Protein AF-A0AAI8MCQ8-F1 (afdb_monomer_lite)

Foldseek 3Di:
DPPPPLVSLLVVLLVQCVVVDQDPDLVVSLVSVVVVVHDPVSCVVRVVVSSVVNVVVVVVVVVVVVPPDD

pLDDT: mean 81.53, std 12.72, range [40.47, 91.81]

Sequence (70 aa):
MKPANARDIVAAMAAYLRSAGIPETEREAIRLLLAGGFRYGEIVVCIDDALVEARQQAVTEAMAEAGHGG

Structure (mmCIF, N/CA/C/O backbone):
data_AF-A0AAI8MCQ8-F1
#
_entry.id   AF-A0AAI8MCQ8-F1
#
loop_
_atom_site.group_PDB
_atom_site.id
_atom_site.type_symbol
_atom_site.label_atom_id
_atom_site.label_alt_id
_atom_site.label_comp_id
_atom_site.label_asym_id
_atom_site.label_entity_id
_atom_site.label_seq_id
_atom_site.pdbx_PDB_ins_code
_atom_site.Cartn_x
_atom_site.Cartn_y
_atom_site.Cartn_z
_atom_site.occupancy
_atom_site.B_iso_or_equiv
_atom_site.auth_seq_id
_atom_site.auth_comp_id
_atom_site.auth_asym_id
_atom_site.auth_atom_id
_atom_site.pdbx_PDB_model_num
ATOM 1 N N . MET A 1 1 ? -3.403 -8.434 21.756 1.00 46.59 1 MET A N 1
ATOM 2 C CA . MET A 1 1 ? -2.386 -8.019 20.768 1.00 46.59 1 MET A CA 1
ATOM 3 C C . MET A 1 1 ? -2.101 -6.543 21.003 1.00 46.59 1 MET A C 1
ATOM 5 O O . MET A 1 1 ? -3.041 -5.761 20.997 1.00 46.59 1 MET A O 1
ATOM 9 N N . LYS A 1 2 ? -0.858 -6.191 21.367 1.00 40.47 2 LYS A N 1
ATOM 10 C CA . LYS A 1 2 ? -0.417 -4.791 21.539 1.00 40.47 2 LYS A CA 1
ATOM 11 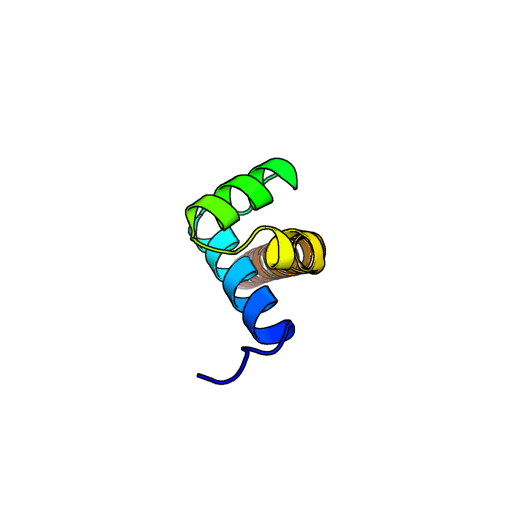C C . LYS A 1 2 ? -0.521 -4.062 20.194 1.00 40.47 2 LYS A C 1
ATOM 13 O O . LYS A 1 2 ? -0.451 -4.751 19.178 1.00 40.47 2 LYS A O 1
ATOM 18 N N . PRO A 1 3 ? -0.706 -2.729 20.179 1.00 45.19 3 PRO A N 1
ATOM 19 C CA . PRO A 1 3 ? -0.862 -1.996 18.934 1.00 45.19 3 PRO A CA 1
ATOM 20 C C . PRO A 1 3 ? 0.372 -2.271 18.083 1.00 45.19 3 PRO A C 1
ATOM 22 O O . PRO A 1 3 ? 1.492 -1.975 18.506 1.00 45.19 3 PRO A O 1
ATOM 25 N N . ALA A 1 4 ? 0.144 -2.921 16.941 1.00 59.00 4 ALA A N 1
ATOM 26 C CA . ALA A 1 4 ? 1.092 -2.959 15.847 1.00 59.00 4 ALA A CA 1
ATOM 27 C C . ALA A 1 4 ? 1.594 -1.523 15.694 1.00 59.00 4 ALA A C 1
ATOM 29 O O . ALA A 1 4 ? 0.799 -0.582 15.610 1.00 59.00 4 ALA A O 1
ATOM 30 N N . ASN A 1 5 ? 2.896 -1.331 15.852 1.00 74.75 5 ASN A N 1
ATOM 31 C CA . ASN A 1 5 ? 3.481 -0.003 15.745 1.00 74.75 5 ASN A CA 1
ATOM 32 C C . ASN A 1 5 ? 3.153 0.548 14.335 1.00 74.75 5 ASN A C 1
ATOM 34 O O . ASN A 1 5 ? 2.841 -0.215 13.422 1.00 74.75 5 ASN A O 1
AT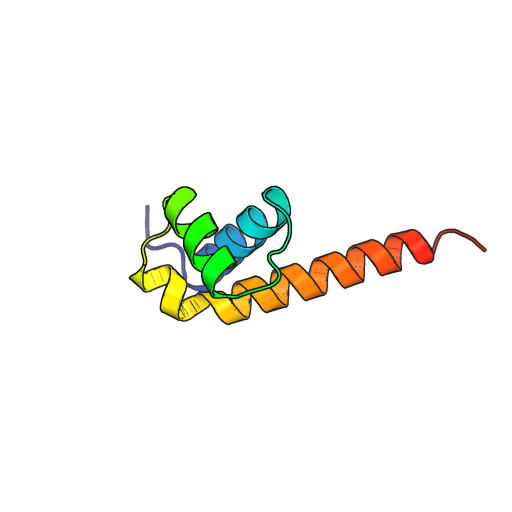OM 38 N N . ALA A 1 6 ? 3.170 1.871 14.143 1.00 75.12 6 ALA A N 1
ATOM 39 C CA . ALA A 1 6 ? 2.778 2.468 12.856 1.00 75.12 6 ALA A CA 1
ATOM 40 C C . ALA A 1 6 ? 3.533 1.846 11.660 1.00 75.12 6 ALA A C 1
ATOM 42 O O . ALA A 1 6 ? 2.976 1.686 10.581 1.00 75.12 6 ALA A O 1
ATOM 43 N N . ARG A 1 7 ? 4.772 1.398 11.895 1.00 80.25 7 ARG A N 1
ATOM 44 C CA . ARG A 1 7 ? 5.613 0.701 10.922 1.00 80.25 7 ARG A CA 1
ATOM 45 C C . ARG A 1 7 ? 5.064 -0.668 10.500 1.00 80.25 7 ARG A C 1
ATOM 47 O O . ARG A 1 7 ? 5.079 -0.976 9.314 1.00 80.25 7 ARG A O 1
ATOM 54 N N . ASP A 1 8 ? 4.561 -1.470 11.434 1.00 86.06 8 ASP A N 1
ATOM 55 C CA . ASP A 1 8 ? 3.935 -2.763 11.130 1.00 86.06 8 ASP A CA 1
ATOM 56 C C . ASP A 1 8 ? 2.662 -2.575 10.286 1.00 86.06 8 ASP A C 1
ATOM 58 O O . ASP A 1 8 ? 2.383 -3.363 9.382 1.00 86.06 8 ASP A O 1
ATOM 62 N N . ILE A 1 9 ? 1.906 -1.502 10.550 1.00 85.81 9 ILE A N 1
ATOM 63 C CA . ILE A 1 9 ? 0.701 -1.154 9.786 1.00 85.81 9 ILE A CA 1
ATOM 64 C C . ILE A 1 9 ? 1.075 -0.745 8.355 1.00 85.81 9 ILE A C 1
ATOM 66 O O . ILE A 1 9 ? 0.492 -1.276 7.411 1.00 85.81 9 ILE A O 1
ATOM 70 N N . VAL A 1 10 ? 2.078 0.126 8.184 1.00 86.56 10 VAL A N 1
ATOM 71 C CA . VAL A 1 10 ? 2.596 0.533 6.861 1.00 86.56 10 VAL A CA 1
ATOM 72 C C . VAL A 1 10 ? 3.041 -0.687 6.056 1.00 86.56 10 VAL A C 1
ATOM 74 O O . VAL A 1 10 ? 2.623 -0.852 4.910 1.00 86.56 10 VAL A O 1
ATOM 77 N N . ALA A 1 11 ? 3.810 -1.592 6.669 1.00 88.31 11 ALA A N 1
ATOM 78 C CA . ALA A 1 11 ? 4.280 -2.805 6.006 1.00 88.31 11 ALA A CA 1
ATOM 79 C C . ALA A 1 11 ? 3.118 -3.709 5.556 1.00 88.31 11 ALA A C 1
ATOM 81 O O . ALA A 1 11 ? 3.132 -4.233 4.440 1.00 88.31 11 ALA A O 1
ATOM 82 N N . ALA A 1 12 ? 2.085 -3.863 6.393 1.00 89.31 12 ALA A N 1
ATOM 83 C CA . ALA A 1 12 ? 0.892 -4.632 6.049 1.00 89.31 12 ALA A CA 1
ATOM 84 C C . ALA A 1 12 ? 0.091 -3.985 4.903 1.00 89.31 12 ALA A C 1
ATOM 86 O O . ALA A 1 12 ? -0.350 -4.687 3.991 1.00 89.31 12 ALA A O 1
ATOM 87 N N . MET A 1 13 ? -0.061 -2.656 4.914 1.00 90.12 13 MET A N 1
ATOM 88 C CA . MET A 1 13 ? -0.715 -1.906 3.837 1.00 90.12 13 MET A CA 1
ATOM 89 C C . MET A 1 13 ? 0.054 -2.048 2.518 1.00 90.12 13 MET A C 1
ATOM 91 O O . MET A 1 13 ? -0.544 -2.370 1.494 1.00 90.12 13 MET A O 1
ATOM 95 N N . ALA A 1 14 ? 1.379 -1.872 2.537 1.00 89.56 14 ALA A N 1
ATOM 96 C CA . ALA A 1 14 ? 2.227 -1.992 1.353 1.00 89.56 14 ALA A CA 1
ATOM 97 C C . ALA A 1 14 ? 2.191 -3.411 0.759 1.00 89.56 14 ALA A C 1
ATOM 99 O O . ALA A 1 14 ? 2.070 -3.573 -0.457 1.00 89.56 14 ALA A O 1
ATOM 100 N N . ALA A 1 15 ? 2.233 -4.443 1.608 1.00 89.38 15 ALA A N 1
ATOM 101 C CA . ALA A 1 15 ? 2.097 -5.833 1.177 1.00 89.38 15 ALA A CA 1
ATOM 102 C C . ALA A 1 15 ? 0.729 -6.100 0.528 1.00 89.38 15 ALA A C 1
ATOM 104 O O . ALA A 1 15 ? 0.652 -6.759 -0.512 1.00 89.38 15 ALA A O 1
ATOM 105 N N . TYR A 1 16 ? -0.344 -5.550 1.102 1.00 90.88 16 TYR A N 1
ATOM 106 C CA . TYR A 1 16 ? -1.685 -5.666 0.535 1.00 90.88 16 TYR A CA 1
ATOM 107 C C . TYR A 1 16 ? -1.791 -4.974 -0.830 1.00 90.88 16 TYR A C 1
ATOM 109 O O . TYR A 1 16 ? -2.290 -5.574 -1.781 1.00 90.88 16 TYR A O 1
ATOM 117 N N . LEU A 1 17 ? -1.271 -3.748 -0.956 1.00 89.50 17 LEU A N 1
ATOM 118 C CA . LEU A 1 17 ? -1.256 -3.012 -2.223 1.00 89.50 17 LEU A CA 1
ATOM 119 C C . LEU A 1 17 ? -0.478 -3.757 -3.313 1.00 89.50 17 LEU A C 1
ATOM 121 O O . LEU A 1 17 ? -0.921 -3.778 -4.452 1.00 89.50 17 LEU A O 1
ATOM 125 N N . ARG A 1 18 ? 0.638 -4.419 -2.989 1.00 87.00 18 ARG A N 1
ATOM 126 C CA . ARG A 1 18 ? 1.351 -5.254 -3.973 1.00 87.00 18 ARG A CA 1
ATOM 127 C C . ARG A 1 18 ? 0.543 -6.465 -4.406 1.00 87.00 18 ARG A C 1
ATOM 129 O O . ARG A 1 18 ? 0.448 -6.721 -5.600 1.00 87.00 18 ARG A O 1
ATOM 136 N N . SER A 1 19 ? -0.061 -7.173 -3.453 1.00 88.25 19 SER A N 1
ATOM 137 C CA . SER A 1 19 ? -0.921 -8.327 -3.742 1.00 88.25 19 SER A CA 1
ATOM 138 C C . SER A 1 19 ? -2.099 -7.953 -4.653 1.00 88.25 19 SER A C 1
ATOM 140 O O . SER A 1 19 ? -2.450 -8.703 -5.560 1.00 88.25 19 SER A O 1
ATOM 142 N N . ALA A 1 20 ? -2.676 -6.765 -4.452 1.00 87.25 20 ALA A N 1
ATOM 143 C CA . ALA A 1 20 ? -3.763 -6.235 -5.273 1.00 87.25 20 ALA A CA 1
ATOM 144 C C . ALA A 1 20 ? -3.301 -5.586 -6.596 1.00 87.25 20 ALA A C 1
ATOM 146 O O . ALA A 1 20 ? -4.144 -5.246 -7.425 1.00 87.25 20 ALA A O 1
ATOM 147 N N . GLY A 1 21 ? -1.991 -5.418 -6.799 1.00 86.12 21 GLY A N 1
ATOM 148 C CA . GLY A 1 21 ? -1.417 -4.562 -7.835 1.00 86.12 21 GLY A CA 1
ATOM 149 C C . GLY A 1 21 ? -1.284 -3.113 -7.359 1.00 86.12 21 GLY A C 1
ATOM 150 O O . GLY A 1 21 ? -2.228 -2.525 -6.829 1.00 86.12 21 GLY A O 1
ATOM 151 N N . ILE A 1 22 ? -0.091 -2.531 -7.537 1.00 84.50 22 ILE A N 1
ATOM 152 C CA . ILE A 1 22 ? 0.205 -1.172 -7.069 1.00 84.50 22 ILE A CA 1
ATOM 153 C C . ILE A 1 22 ? -0.716 -0.181 -7.794 1.00 84.50 22 ILE A C 1
ATOM 155 O O . ILE A 1 22 ? -0.642 -0.076 -9.018 1.00 84.50 22 ILE A O 1
ATOM 159 N N . PRO A 1 23 ? -1.549 0.574 -7.065 1.00 86.62 23 PRO A N 1
ATOM 160 C CA . PRO A 1 23 ? -2.492 1.494 -7.680 1.00 86.62 23 PRO A CA 1
ATOM 161 C C . PRO A 1 23 ? -1.801 2.745 -8.237 1.00 86.62 23 PRO A C 1
ATOM 163 O O . PRO A 1 23 ? -0.786 3.228 -7.719 1.00 86.62 23 PRO A O 1
ATOM 166 N N . GLU A 1 24 ? -2.405 3.323 -9.275 1.00 82.81 24 GLU A N 1
ATOM 167 C CA . GLU A 1 24 ? -1.906 4.544 -9.914 1.00 82.81 24 GLU A CA 1
ATOM 168 C C . GLU A 1 24 ? -2.187 5.791 -9.065 1.00 82.81 24 GLU A C 1
ATOM 170 O O . GLU A 1 24 ? -1.390 6.734 -9.050 1.00 82.81 24 GLU A O 1
ATOM 175 N N . THR A 1 25 ? -3.298 5.783 -8.318 1.00 86.81 25 THR A N 1
ATOM 176 C CA . THR A 1 25 ? -3.767 6.932 -7.532 1.00 86.81 25 THR A CA 1
ATOM 177 C C . THR A 1 25 ? -3.944 6.608 -6.050 1.00 86.81 25 THR A C 1
ATOM 179 O O . THR A 1 25 ? -4.341 5.505 -5.673 1.00 86.81 25 THR A O 1
ATOM 182 N N . GLU A 1 26 ? -3.737 7.612 -5.193 1.00 85.94 26 GLU A N 1
ATOM 183 C CA . GLU A 1 26 ? -3.955 7.494 -3.744 1.00 85.94 26 GLU A CA 1
ATOM 184 C C . GLU A 1 26 ? -5.403 7.110 -3.416 1.00 85.94 26 GLU A C 1
ATOM 186 O O . GLU A 1 26 ? -5.656 6.245 -2.585 1.00 85.94 26 GLU A O 1
ATOM 191 N N . ARG A 1 27 ? -6.381 7.673 -4.135 1.00 89.25 27 ARG A N 1
ATOM 192 C CA . ARG A 1 27 ? -7.804 7.355 -3.940 1.00 89.25 27 ARG A CA 1
ATOM 193 C C . ARG A 1 27 ? -8.099 5.866 -4.126 1.00 89.25 27 ARG A C 1
ATOM 195 O O . ARG A 1 27 ? -8.945 5.310 -3.427 1.00 89.25 27 ARG A O 1
ATOM 202 N N . GLU A 1 28 ? -7.435 5.236 -5.083 1.00 90.25 28 GLU A N 1
ATOM 203 C CA . GLU A 1 28 ? -7.590 3.813 -5.351 1.00 90.25 28 GLU A CA 1
ATOM 204 C C . GLU A 1 28 ? -6.888 2.962 -4.293 1.00 90.25 28 GLU A C 1
ATOM 206 O O . GLU A 1 28 ? -7.494 2.016 -3.790 1.00 90.25 28 GLU A O 1
ATOM 211 N N . ALA A 1 29 ? -5.699 3.374 -3.841 1.00 88.62 29 ALA A N 1
ATOM 212 C CA . ALA A 1 29 ? -5.051 2.780 -2.674 1.00 88.62 29 ALA A CA 1
ATOM 213 C C . ALA A 1 29 ? -5.953 2.828 -1.429 1.00 88.62 29 ALA A C 1
ATOM 215 O O . ALA A 1 29 ? -6.158 1.793 -0.798 1.00 88.62 29 ALA A O 1
ATOM 216 N N . ILE A 1 30 ? -6.573 3.976 -1.115 1.00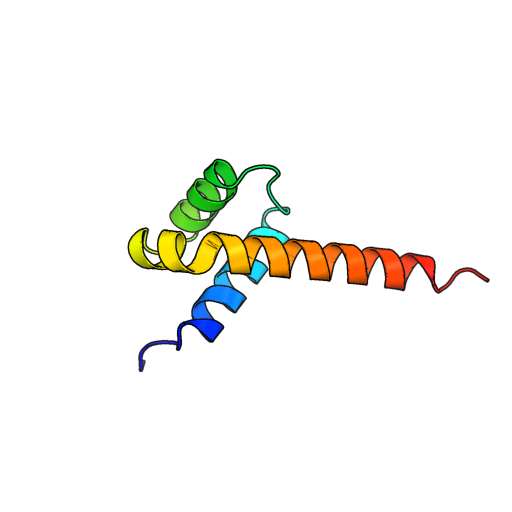 90.12 30 ILE A N 1
ATOM 217 C CA . ILE A 1 30 ? -7.524 4.102 0.007 1.00 90.12 30 ILE A CA 1
ATOM 218 C C . ILE A 1 30 ? -8.654 3.086 -0.148 1.00 90.12 30 ILE A C 1
ATOM 220 O O . ILE A 1 30 ? -8.997 2.388 0.804 1.00 90.12 30 ILE A O 1
ATOM 224 N N . ARG A 1 31 ? -9.239 2.991 -1.347 1.00 91.81 31 ARG A N 1
ATOM 225 C CA . ARG A 1 31 ? -10.360 2.085 -1.615 1.00 91.81 31 ARG A CA 1
ATOM 226 C C . ARG A 1 31 ? -9.972 0.622 -1.395 1.00 91.81 31 ARG A C 1
ATOM 228 O O . ARG A 1 31 ? -10.727 -0.107 -0.757 1.00 91.81 31 ARG A O 1
ATOM 235 N N . LEU A 1 32 ? -8.813 0.209 -1.904 1.00 91.62 32 LEU A N 1
ATOM 236 C CA . LEU A 1 32 ? -8.297 -1.151 -1.761 1.00 91.62 32 LEU A CA 1
ATOM 237 C C . LEU A 1 32 ? -7.991 -1.481 -0.298 1.00 91.62 32 LEU A C 1
ATOM 239 O O . LEU A 1 32 ? -8.386 -2.537 0.187 1.00 91.62 32 LEU A O 1
ATOM 243 N N . LEU A 1 33 ? -7.358 -0.560 0.426 1.00 90.69 33 LEU A N 1
ATOM 244 C CA . LEU A 1 33 ? -7.021 -0.736 1.837 1.00 90.69 33 LEU A CA 1
ATOM 245 C C . LEU A 1 33 ? -8.272 -0.795 2.725 1.00 90.69 33 LEU A C 1
ATOM 247 O O . LEU A 1 33 ? -8.368 -1.650 3.602 1.00 90.69 33 LEU A O 1
ATOM 251 N N . LEU A 1 34 ? -9.279 0.040 2.460 1.00 91.25 34 LEU A N 1
ATOM 252 C CA . LEU A 1 34 ? -10.575 -0.064 3.137 1.00 91.25 34 LEU A CA 1
ATOM 253 C C . LEU A 1 34 ? -11.244 -1.419 2.865 1.00 91.25 34 LEU A C 1
ATOM 255 O O . LEU A 1 34 ? -11.771 -2.035 3.789 1.00 91.25 34 LEU A O 1
ATOM 259 N N . ALA A 1 35 ? -11.192 -1.907 1.621 1.00 91.31 35 ALA A N 1
ATOM 260 C CA . ALA A 1 35 ? -11.708 -3.230 1.270 1.00 91.31 35 ALA A CA 1
ATOM 261 C C . ALA A 1 35 ? -10.929 -4.369 1.959 1.00 91.31 35 ALA A C 1
ATOM 263 O O . ALA A 1 35 ? -11.516 -5.399 2.280 1.00 91.31 35 ALA A O 1
ATOM 264 N N . GLY A 1 36 ? -9.638 -4.161 2.236 1.00 86.69 36 GLY A N 1
ATOM 265 C CA . GLY A 1 36 ? -8.778 -5.071 2.998 1.00 86.69 36 GLY A CA 1
ATOM 266 C C . GLY A 1 36 ? -8.978 -5.029 4.518 1.00 86.69 36 GLY A C 1
ATOM 267 O O . GLY A 1 36 ? -8.316 -5.775 5.234 1.00 86.69 36 GLY A O 1
ATOM 268 N N . GLY A 1 37 ? -9.878 -4.178 5.026 1.00 88.75 37 GLY A N 1
ATOM 269 C CA . GLY A 1 37 ? -10.204 -4.086 6.453 1.00 88.75 37 GLY A CA 1
ATOM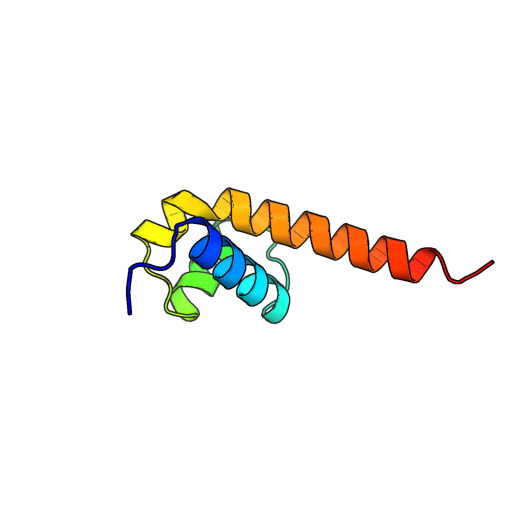 270 C C . GLY A 1 37 ? -9.332 -3.119 7.261 1.00 88.75 37 GLY A C 1
ATOM 271 O O . GLY A 1 37 ? -9.449 -3.083 8.487 1.00 88.75 37 GLY A O 1
ATOM 272 N N . PHE A 1 38 ? -8.489 -2.312 6.610 1.00 89.00 38 PHE A N 1
ATOM 273 C CA . PHE A 1 38 ? -7.725 -1.257 7.280 1.00 89.00 38 PHE A CA 1
ATOM 274 C C . PHE A 1 38 ? -8.638 -0.083 7.657 1.00 89.00 38 PHE A C 1
ATOM 276 O O . PHE A 1 38 ? -9.560 0.275 6.918 1.00 89.00 38 PHE A O 1
ATOM 283 N N . ARG A 1 39 ? -8.402 0.551 8.813 1.00 89.50 39 ARG A N 1
ATOM 284 C CA . ARG A 1 39 ? -9.246 1.668 9.260 1.00 89.50 39 ARG A CA 1
ATOM 285 C C . ARG A 1 39 ? -8.842 2.949 8.549 1.00 89.50 39 ARG A C 1
ATOM 287 O O . ARG A 1 39 ? -7.661 3.253 8.430 1.00 89.50 39 ARG A O 1
ATOM 294 N N . TYR A 1 40 ? -9.825 3.775 8.195 1.00 85.25 40 TYR A N 1
ATOM 295 C CA . TYR A 1 40 ? -9.579 5.059 7.530 1.00 85.25 40 TYR A CA 1
ATOM 296 C C . TYR A 1 40 ? -8.550 5.939 8.265 1.00 85.25 40 TYR A C 1
ATOM 298 O O . TYR A 1 40 ? -7.673 6.513 7.632 1.00 85.25 40 TYR A O 1
ATOM 306 N N . GLY A 1 41 ? -8.596 5.989 9.601 1.00 84.00 41 GLY A N 1
ATOM 307 C CA . GLY A 1 41 ? -7.634 6.765 10.394 1.00 84.00 41 GLY A CA 1
ATOM 308 C C . GLY A 1 41 ? -6.187 6.258 10.324 1.00 84.00 41 GLY A C 1
ATOM 309 O O . GLY A 1 41 ? -5.271 7.053 10.475 1.00 84.00 41 GLY A O 1
ATOM 310 N N . GLU A 1 42 ? -5.973 4.966 10.074 1.00 83.88 42 GLU A N 1
ATOM 311 C CA . GLU A 1 42 ? -4.636 4.392 9.851 1.00 83.88 42 GLU A CA 1
ATOM 312 C C . GLU A 1 42 ? -4.180 4.651 8.417 1.00 83.88 42 GLU A C 1
ATOM 314 O O . GLU A 1 42 ? -3.034 5.018 8.181 1.00 83.88 42 GLU A O 1
ATOM 319 N N . ILE A 1 43 ? -5.112 4.527 7.468 1.00 85.56 43 ILE A N 1
ATOM 320 C CA . ILE A 1 43 ? -4.852 4.741 6.048 1.00 85.56 43 ILE A CA 1
ATOM 321 C C . ILE A 1 43 ? -4.374 6.170 5.800 1.00 85.56 43 ILE A C 1
ATOM 323 O O . ILE A 1 43 ? -3.306 6.360 5.238 1.00 85.56 43 ILE A O 1
ATOM 327 N N . VAL A 1 44 ? -5.114 7.181 6.256 1.00 84.31 44 VAL A N 1
ATOM 328 C CA . VAL A 1 44 ? -4.795 8.590 5.956 1.00 84.31 44 VAL A CA 1
ATOM 329 C C . VAL A 1 44 ? -3.440 9.023 6.528 1.00 84.31 44 VAL A C 1
ATOM 331 O O . VAL A 1 44 ? -2.796 9.901 5.968 1.00 84.31 44 VAL A O 1
ATOM 334 N N . VAL A 1 45 ? -2.989 8.409 7.624 1.00 80.75 45 VAL A N 1
ATOM 335 C CA . VAL A 1 45 ? -1.705 8.749 8.260 1.00 80.75 45 VAL A CA 1
ATOM 336 C C . VAL A 1 45 ? -0.517 8.118 7.527 1.00 80.75 45 VAL A C 1
ATOM 338 O O . VAL A 1 45 ? 0.582 8.656 7.591 1.00 80.75 45 VAL A O 1
ATOM 341 N N . CYS A 1 46 ? -0.725 6.994 6.837 1.00 82.00 46 CYS A N 1
ATOM 342 C CA . CYS A 1 46 ? 0.360 6.116 6.387 1.00 82.00 46 CYS A CA 1
ATOM 343 C C . CYS A 1 46 ? 0.299 5.733 4.900 1.00 82.00 46 CYS A C 1
ATOM 345 O O . CYS A 1 46 ? 1.120 4.943 4.437 1.00 82.00 46 CYS A O 1
ATOM 347 N N . ILE A 1 47 ? -0.683 6.232 4.146 1.00 85.12 47 ILE A N 1
ATOM 348 C CA . ILE A 1 47 ? -0.912 5.789 2.768 1.00 85.12 47 ILE A CA 1
ATOM 349 C C . ILE A 1 47 ? 0.206 6.184 1.810 1.00 85.12 47 ILE A C 1
ATOM 351 O O . ILE A 1 47 ? 0.567 5.369 0.964 1.00 85.12 47 ILE A O 1
ATOM 355 N N . ASP A 1 48 ? 0.751 7.392 1.950 1.00 84.19 48 ASP A N 1
ATOM 356 C CA . ASP A 1 48 ? 1.814 7.879 1.069 1.00 84.19 48 ASP A CA 1
ATOM 357 C C . ASP A 1 48 ? 3.075 7.025 1.244 1.00 84.19 48 ASP A C 1
ATOM 359 O O . ASP A 1 48 ? 3.581 6.459 0.276 1.00 84.19 48 ASP A O 1
ATOM 363 N N . ASP A 1 49 ? 3.476 6.782 2.495 1.00 85.88 49 ASP A N 1
ATOM 364 C CA . ASP A 1 49 ? 4.579 5.880 2.836 1.00 85.88 49 ASP A CA 1
ATOM 365 C C . ASP A 1 49 ? 4.356 4.467 2.275 1.00 85.88 49 ASP A C 1
ATOM 367 O O . ASP A 1 49 ? 5.250 3.897 1.650 1.00 85.88 49 ASP A O 1
ATOM 371 N N . ALA A 1 50 ? 3.148 3.908 2.424 1.00 86.56 50 ALA A N 1
ATOM 372 C CA . ALA A 1 50 ? 2.832 2.576 1.907 1.00 86.56 50 ALA A CA 1
ATOM 373 C C . ALA A 1 50 ? 2.898 2.509 0.367 1.00 86.56 50 ALA A C 1
ATOM 375 O O . ALA A 1 50 ? 3.362 1.510 -0.190 1.00 86.56 50 ALA A O 1
ATOM 376 N N . LEU A 1 51 ? 2.458 3.563 -0.330 1.00 85.19 51 LEU A N 1
ATOM 377 C CA . LEU A 1 51 ? 2.536 3.686 -1.790 1.00 85.19 51 LEU A CA 1
ATOM 378 C C . LEU A 1 51 ? 3.981 3.827 -2.268 1.00 85.19 51 LEU A C 1
ATOM 380 O 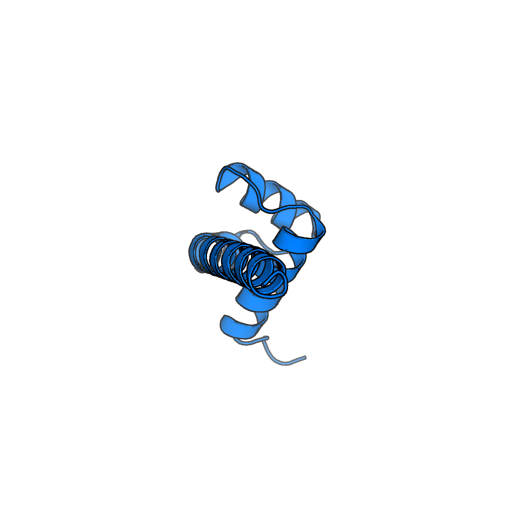O . LEU A 1 51 ? 4.376 3.164 -3.230 1.00 85.19 51 LEU A O 1
ATOM 384 N N . VAL A 1 52 ? 4.770 4.663 -1.595 1.00 87.25 52 VAL A N 1
ATOM 385 C CA . VAL A 1 52 ? 6.191 4.864 -1.886 1.00 87.25 52 VAL A CA 1
ATOM 386 C C . VAL A 1 52 ? 6.964 3.567 -1.667 1.00 87.25 52 VAL A C 1
ATOM 388 O O . VAL A 1 52 ? 7.667 3.129 -2.575 1.00 87.25 52 VAL A O 1
ATOM 391 N N . GLU A 1 53 ? 6.788 2.892 -0.528 1.00 87.94 53 GLU A N 1
ATOM 392 C CA . GLU A 1 53 ? 7.442 1.608 -0.253 1.00 87.94 53 GLU A CA 1
ATOM 393 C C . GLU A 1 53 ? 7.036 0.523 -1.255 1.00 87.94 53 GLU A C 1
ATOM 395 O O . GLU A 1 53 ? 7.878 -0.258 -1.709 1.00 87.94 53 GLU A O 1
ATOM 400 N N . ALA A 1 54 ? 5.751 0.454 -1.620 1.00 86.94 54 ALA A N 1
ATOM 401 C CA . ALA A 1 54 ? 5.283 -0.498 -2.618 1.00 86.94 54 ALA A CA 1
ATOM 402 C C . ALA A 1 54 ? 5.945 -0.249 -3.980 1.00 86.94 54 ALA A C 1
ATOM 404 O O . ALA A 1 54 ? 6.475 -1.188 -4.576 1.00 86.94 54 ALA A O 1
ATOM 405 N N . ARG A 1 55 ? 5.985 1.012 -4.435 1.00 86.38 55 ARG A N 1
ATOM 406 C CA . ARG A 1 55 ? 6.629 1.413 -5.697 1.00 86.38 55 ARG A CA 1
ATOM 407 C C . ARG A 1 55 ? 8.128 1.146 -5.687 1.00 86.38 55 ARG A C 1
ATOM 409 O O . ARG A 1 55 ? 8.644 0.568 -6.639 1.00 86.38 55 ARG A O 1
ATOM 416 N N . GLN A 1 56 ? 8.820 1.524 -4.615 1.00 87.69 56 GLN A N 1
ATOM 417 C CA . GLN A 1 56 ? 10.259 1.314 -4.468 1.00 87.69 56 GLN A CA 1
ATOM 418 C C . GLN A 1 56 ? 10.615 -0.174 -4.587 1.00 87.69 56 GLN A C 1
ATOM 420 O O . GLN A 1 56 ? 11.592 -0.526 -5.252 1.00 87.69 56 GLN A O 1
ATOM 425 N N . GLN A 1 57 ? 9.818 -1.055 -3.974 1.00 85.12 57 GLN A N 1
ATOM 426 C CA . GLN A 1 57 ? 10.056 -2.494 -4.055 1.00 85.12 57 GLN A CA 1
ATOM 427 C C . GLN A 1 57 ? 9.754 -3.061 -5.439 1.00 85.12 57 GLN A C 1
ATOM 429 O O . GLN A 1 57 ? 10.595 -3.788 -5.948 1.00 85.12 57 GLN A O 1
ATOM 434 N N . ALA A 1 58 ? 8.662 -2.663 -6.096 1.00 84.94 58 ALA A N 1
ATOM 435 C CA . ALA A 1 58 ? 8.395 -3.105 -7.469 1.00 84.94 58 ALA A CA 1
ATOM 436 C C . ALA A 1 58 ? 9.493 -2.672 -8.455 1.00 84.94 58 ALA A C 1
ATOM 438 O O . ALA A 1 58 ? 9.896 -3.450 -9.315 1.00 84.94 58 ALA A O 1
ATOM 439 N N . VAL A 1 59 ? 10.035 -1.456 -8.307 1.00 86.00 59 VAL A N 1
ATOM 440 C CA . VAL A 1 59 ? 11.206 -1.013 -9.086 1.00 86.00 59 VAL A CA 1
ATOM 441 C C . VAL A 1 59 ? 12.427 -1.880 -8.776 1.00 86.00 59 VAL A C 1
ATOM 443 O O . VAL A 1 59 ? 13.159 -2.257 -9.685 1.00 86.00 59 VAL A O 1
ATOM 446 N N . THR A 1 60 ? 12.650 -2.212 -7.504 1.00 86.75 60 THR A N 1
ATOM 447 C CA . THR A 1 60 ? 13.775 -3.064 -7.089 1.00 86.75 60 THR A CA 1
ATOM 448 C C . THR A 1 60 ? 13.647 -4.484 -7.645 1.00 86.75 60 THR A C 1
ATOM 450 O O . THR A 1 60 ? 14.631 -5.019 -8.146 1.00 86.75 60 THR A O 1
ATOM 453 N N . GLU A 1 61 ? 12.451 -5.076 -7.607 1.00 84.31 61 GLU A N 1
ATOM 454 C CA . GLU A 1 61 ? 12.151 -6.392 -8.184 1.00 84.31 61 GLU A CA 1
ATOM 455 C C . GLU A 1 61 ? 12.381 -6.384 -9.700 1.00 84.31 61 GLU A C 1
ATOM 457 O O . GLU A 1 61 ? 13.142 -7.206 -10.205 1.00 84.31 61 GLU A O 1
ATOM 462 N N . ALA A 1 62 ? 11.851 -5.383 -10.409 1.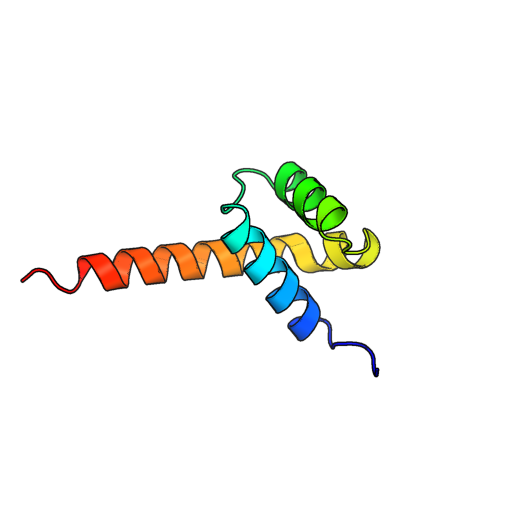00 82.50 62 ALA A N 1
ATOM 463 C CA . ALA A 1 62 ? 12.066 -5.228 -11.848 1.00 82.50 62 ALA A CA 1
ATOM 464 C C . ALA A 1 62 ? 13.555 -5.064 -12.214 1.00 82.50 62 ALA A C 1
ATOM 466 O O . ALA A 1 62 ? 14.028 -5.622 -13.205 1.00 82.50 62 ALA A O 1
ATOM 467 N N . MET A 1 63 ? 14.321 -4.321 -11.408 1.00 83.00 63 MET A N 1
ATOM 468 C CA . MET A 1 63 ? 15.768 -4.160 -11.601 1.00 83.00 63 MET A CA 1
ATOM 469 C C . MET A 1 63 ? 16.543 -5.451 -11.303 1.00 83.00 63 MET A C 1
ATOM 471 O O . MET A 1 63 ? 17.522 -5.743 -11.990 1.00 83.00 63 MET A O 1
ATOM 475 N N . ALA A 1 64 ? 16.119 -6.234 -10.308 1.00 80.12 64 ALA A N 1
ATOM 476 C CA . ALA A 1 64 ? 16.729 -7.523 -9.986 1.00 80.12 64 ALA A CA 1
ATOM 477 C C . ALA A 1 64 ? 16.499 -8.556 -11.102 1.00 80.12 64 ALA A C 1
ATOM 479 O O . ALA A 1 64 ? 17.417 -9.302 -11.442 1.00 80.12 64 ALA A O 1
ATOM 480 N N . GLU A 1 65 ? 15.317 -8.555 -11.718 1.00 69.25 65 GLU A N 1
ATOM 481 C CA . GLU A 1 65 ? 15.012 -9.398 -12.879 1.00 69.25 65 GLU A CA 1
ATOM 482 C C . GLU A 1 65 ? 15.801 -8.973 -14.129 1.00 69.25 65 GLU A C 1
ATOM 484 O O . GLU A 1 65 ? 16.278 -9.825 -14.879 1.00 69.25 65 GLU A O 1
ATOM 489 N N . ALA A 1 66 ? 16.028 -7.670 -14.323 1.00 62.84 66 ALA A N 1
ATOM 490 C CA . ALA A 1 66 ? 16.830 -7.150 -15.433 1.00 62.84 66 ALA A CA 1
ATOM 491 C C . ALA A 1 66 ? 18.344 -7.426 -15.296 1.00 62.84 66 ALA A C 1
ATOM 493 O O . ALA A 1 66 ? 19.065 -7.423 -16.292 1.00 62.84 66 ALA A O 1
ATOM 494 N N . GLY A 1 67 ? 18.841 -7.677 -14.080 1.00 57.38 67 GLY A N 1
ATOM 495 C CA . GLY A 1 67 ? 20.264 -7.895 -13.794 1.00 57.38 67 GLY A CA 1
ATOM 496 C C . GLY A 1 67 ? 20.788 -9.315 -14.047 1.00 57.38 67 GLY A C 1
ATOM 497 O O . GLY A 1 67 ? 21.992 -9.529 -13.935 1.00 57.38 67 GLY A O 1
ATOM 498 N N . HIS A 1 68 ? 19.929 -10.286 -14.383 1.00 51.88 68 HIS A N 1
ATOM 499 C CA . HIS A 1 68 ? 20.323 -11.688 -14.617 1.00 51.88 68 HIS A CA 1
ATOM 500 C C . HIS A 1 68 ? 20.341 -12.089 -16.106 1.00 51.88 68 HIS A C 1
ATOM 502 O O . HIS A 1 68 ? 20.134 -13.250 -16.455 1.00 51.88 68 HIS A O 1
ATOM 508 N N . GLY A 1 69 ? 20.587 -11.129 -17.000 1.00 51.28 69 GLY A N 1
ATOM 509 C CA . GLY A 1 69 ? 20.782 -11.370 -18.429 1.00 51.28 69 GLY A CA 1
ATOM 510 C C . GLY A 1 69 ? 22.012 -10.634 -18.951 1.00 51.28 69 GLY A C 1
ATOM 511 O O . GLY A 1 69 ? 21.884 -9.528 -19.469 1.00 51.28 69 GLY A O 1
ATOM 512 N N . GLY A 1 70 ? 23.193 -11.240 -18.809 1.00 41.88 70 GLY A N 1
ATOM 513 C CA . GLY A 1 70 ? 24.460 -10.727 -19.343 1.00 41.88 70 GLY A CA 1
ATOM 514 C C . GLY A 1 70 ? 25.646 -11.593 -18.967 1.00 41.88 70 GLY A C 1
ATOM 515 O O . GLY A 1 70 ? 26.052 -11.515 -17.790 1.00 41.88 70 GLY A O 1
#

Organism: NCBI:txid1404864

Radius of gyration: 13.51 Å; chains: 1; bounding box: 36×20×41 Å

Secondary structure (DSSP, 8-state):
-----HHHHHHHHHHHHHHH---SSHHHHHHHHHHTT--HHHHHHHHHHHHHHHHHHHHHHHHHHHTT--